Protein AF-A0A914BFK3-F1 (afdb_monomer)

Mean predicted aligned error: 3.73 Å

pLDDT: mean 94.93, std 8.23, range [43.03, 98.88]

Organism: Patiria miniata (NCBI:txid46514)

Nearest PDB structures (foldseek):
  2fr6-assembly1_A  TM=9.861E-01  e=1.874E-21  Mus musculus
  1mq0-assembly1_A  TM=9.890E-01  e=2.966E-20  Homo sapiens
  1ux0-assembly1_B-2  TM=9.640E-01  e=1.810E-18  Bacillus subtilis
  8x6w-assembly1_A  TM=9.785E-01  e=4.171E-18  Enterococcus
  1uwz-assembly1_A  TM=9.620E-01  e=3.440E-18  Bacillus subtilis

InterPro domains:
  IPR002125 Cytidine and deoxycytidylate deaminase domain [PF00383] (10-109)
  IPR002125 Cytidine and deoxycytidylate deaminase domain [PS51747] (8-136)
  IPR006262 Cytidine deaminase, homotetrameric [TIGR01354] (12-137)
  IPR016192 APOBEC/CMP deaminase, zinc-binding [PS00903] (60-101)
  IPR016193 Cytidine deaminase-like [SSF53927] (8-138)
  IPR050202 Cytidine and Deoxycytidylate Deaminase [PTHR11644] (8-135)

Foldseek 3Di:
DDDPPDDPLVLVQLVLQVVQQVVAADPPPPKKKKKWFAFPVGDIFIFIWYADPPRVPTDHGLRRRQVVCVVVPTQGTAEMEMEIADAPDFDDDDPVSLLSCCARHNQAHWYWGAHPVGDTDIDTSCVVAPPHDYPVVVPDDDDDDD

Secondary structure (DSSP, 8-state):
---TTS-HHHHHHHHHHHHHGGG-B-TTT----EEEEEETTS-EEEEE-B--SSGGG-B-HHHHHHHHHHHTT---EEEEEEE-S-SSS--PPPHHHHHHHHHHHGGG-EEEEE-TTS-EEEEEHHHHSTT---GGGGGSPPPPP-

Structure (mmCIF, N/CA/C/O backbone):
data_AF-A0A914BFK3-F1
#
_entry.id   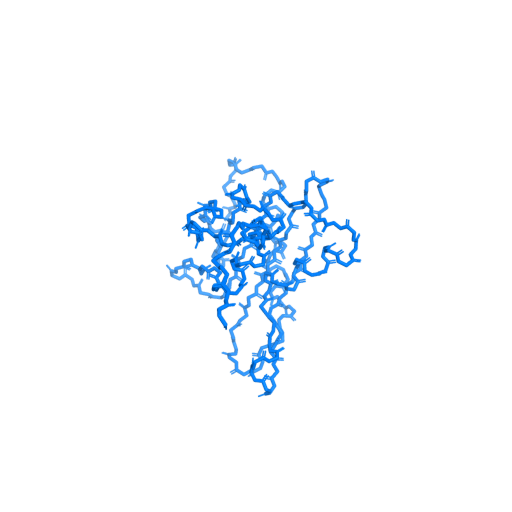AF-A0A914BFK3-F1
#
loop_
_atom_site.group_PDB
_atom_site.id
_atom_site.type_symbol
_atom_site.label_atom_id
_atom_site.label_alt_id
_atom_site.label_comp_id
_atom_site.label_asym_id
_atom_site.label_entity_id
_atom_site.label_seq_id
_atom_site.pdbx_PDB_ins_code
_atom_site.Cartn_x
_atom_site.Cartn_y
_atom_site.Cartn_z
_atom_site.occupancy
_atom_site.B_iso_or_equiv
_atom_site.auth_seq_id
_atom_site.auth_comp_id
_atom_site.auth_asym_id
_atom_site.auth_atom_id
_atom_site.pdbx_PDB_model_num
ATOM 1 N N . MET A 1 1 ? 17.425 -7.514 10.649 1.00 43.03 1 MET A N 1
ATOM 2 C CA . MET A 1 1 ? 16.693 -7.996 11.844 1.00 43.03 1 MET A CA 1
ATOM 3 C C . MET A 1 1 ? 15.786 -6.858 12.259 1.00 43.03 1 MET A C 1
ATOM 5 O O . MET A 1 1 ? 16.288 -5.746 12.354 1.00 43.03 1 MET A O 1
ATOM 9 N N . GLY A 1 2 ? 14.476 -7.106 12.339 1.00 52.75 2 GLY A N 1
ATOM 10 C CA . GLY A 1 2 ? 13.471 -6.063 12.549 1.00 52.75 2 GLY A CA 1
ATOM 11 C C . GLY A 1 2 ? 13.717 -5.273 13.830 1.00 52.75 2 GLY A C 1
ATOM 12 O O . GLY A 1 2 ? 14.218 -5.815 14.814 1.00 52.75 2 GLY A O 1
ATOM 13 N N . ASP A 1 3 ? 13.388 -3.987 13.792 1.00 58.06 3 ASP A N 1
ATOM 14 C CA . ASP A 1 3 ? 13.409 -3.136 14.974 1.00 58.06 3 ASP A CA 1
ATOM 15 C C . ASP A 1 3 ? 12.400 -3.681 15.999 1.00 58.06 3 ASP A C 1
ATOM 17 O O . ASP A 1 3 ? 11.190 -3.670 15.761 1.00 58.06 3 ASP A O 1
ATOM 21 N N . ALA A 1 4 ? 12.907 -4.175 17.133 1.00 61.22 4 ALA A N 1
ATOM 22 C CA . ALA A 1 4 ? 12.106 -4.721 18.227 1.00 61.22 4 ALA A CA 1
ATOM 23 C C . ALA A 1 4 ? 11.144 -3.688 18.852 1.00 61.22 4 ALA A C 1
ATOM 25 O O . ALA A 1 4 ? 10.301 -4.062 19.665 1.00 61.22 4 ALA A O 1
ATOM 26 N N . SER A 1 5 ? 11.245 -2.407 18.472 1.00 76.62 5 SER A N 1
ATOM 27 C CA . SER A 1 5 ? 10.316 -1.347 18.869 1.00 76.62 5 SER A CA 1
ATOM 28 C C . SER A 1 5 ? 8.969 -1.382 18.128 1.00 76.62 5 SER A C 1
ATOM 30 O O . SER A 1 5 ? 7.986 -0.820 18.615 1.00 76.62 5 SER A O 1
ATOM 32 N N . LEU A 1 6 ? 8.883 -2.041 16.963 1.00 86.50 6 LEU A N 1
ATOM 33 C CA . LEU A 1 6 ? 7.642 -2.091 16.189 1.00 86.50 6 LEU A CA 1
ATOM 34 C C . LEU A 1 6 ? 6.625 -3.067 16.797 1.00 86.50 6 LEU A C 1
ATOM 36 O O . LEU A 1 6 ? 6.995 -4.196 17.13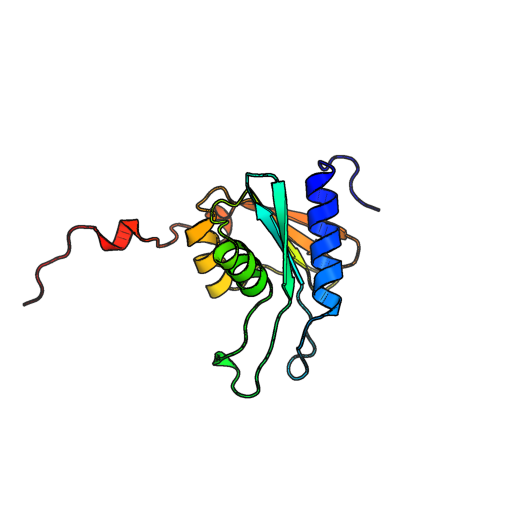3 1.00 86.50 6 LEU A O 1
ATOM 40 N N . PRO A 1 7 ? 5.323 -2.723 16.816 1.00 92.69 7 PRO A N 1
ATOM 41 C CA . PRO A 1 7 ? 4.271 -3.688 17.119 1.00 92.69 7 PRO A CA 1
ATOM 42 C C . PRO A 1 7 ? 4.356 -4.916 16.200 1.00 92.69 7 PRO A C 1
ATOM 44 O O . PRO A 1 7 ? 4.589 -4.781 14.996 1.00 92.69 7 PRO A O 1
ATOM 47 N N . ALA A 1 8 ? 4.116 -6.112 16.744 1.00 93.94 8 ALA A N 1
ATOM 48 C CA . ALA A 1 8 ? 4.247 -7.381 16.013 1.00 93.94 8 ALA A CA 1
ATOM 49 C C . ALA A 1 8 ? 3.417 -7.429 14.712 1.00 93.94 8 ALA A C 1
ATOM 51 O O . ALA A 1 8 ? 3.842 -7.989 13.703 1.00 93.94 8 ALA A O 1
ATOM 52 N N . GLU A 1 9 ? 2.245 -6.795 14.710 1.00 96.00 9 GLU A N 1
ATOM 53 C CA . GLU A 1 9 ? 1.390 -6.659 13.527 1.00 96.00 9 GLU A CA 1
ATOM 54 C C . GLU A 1 9 ? 2.042 -5.844 12.398 1.00 96.00 9 GLU A C 1
ATOM 56 O O . GLU A 1 9 ? 1.881 -6.188 11.230 1.00 96.00 9 GLU A O 1
ATOM 61 N N . ILE A 1 10 ? 2.828 -4.812 12.722 1.00 96.62 10 ILE A N 1
ATOM 62 C CA . ILE A 1 10 ? 3.537 -4.000 11.725 1.00 96.62 10 ILE A CA 1
ATOM 63 C C . ILE A 1 10 ? 4.753 -4.753 11.184 1.00 96.62 10 ILE A C 1
ATOM 65 O O . ILE A 1 10 ? 5.007 -4.711 9.983 1.00 96.62 10 ILE A O 1
ATOM 69 N N . GLN A 1 11 ? 5.459 -5.509 12.028 1.00 96.25 11 GLN A N 1
ATOM 70 C CA . GLN A 1 11 ? 6.542 -6.386 11.563 1.00 96.25 11 GLN A CA 1
ATOM 71 C C . GLN A 1 11 ? 6.011 -7.397 10.536 1.00 96.25 11 GLN A C 1
ATOM 73 O O . GLN A 1 11 ? 6.518 -7.484 9.417 1.00 96.25 11 GLN A O 1
ATOM 78 N N . LYS A 1 12 ? 4.895 -8.062 10.861 1.00 97.31 12 LYS A N 1
ATOM 79 C CA . LYS A 1 12 ? 4.213 -8.990 9.951 1.00 97.31 12 LYS A CA 1
ATOM 80 C C . LYS A 1 12 ? 3.711 -8.306 8.674 1.00 97.31 12 LYS A C 1
ATOM 82 O O . LYS A 1 12 ? 3.737 -8.914 7.605 1.00 97.31 12 LYS A O 1
ATOM 87 N N . LEU A 1 13 ? 3.262 -7.050 8.761 1.00 98.19 13 LEU A N 1
ATOM 88 C CA . LEU A 1 13 ? 2.848 -6.254 7.601 1.00 98.19 13 LEU A CA 1
ATOM 89 C C . LEU A 1 13 ? 4.014 -6.043 6.619 1.00 98.19 13 LEU A C 1
ATOM 91 O O . LEU A 1 13 ? 3.851 -6.247 5.415 1.00 98.19 13 LEU A O 1
ATOM 95 N N . ILE A 1 14 ? 5.192 -5.685 7.138 1.00 97.62 14 ILE A N 1
ATOM 96 C CA . ILE A 1 14 ? 6.422 -5.495 6.355 1.00 97.62 14 ILE A CA 1
ATOM 97 C C . ILE A 1 14 ? 6.869 -6.822 5.726 1.00 97.62 14 ILE A C 1
ATOM 99 O O . ILE A 1 14 ? 7.121 -6.884 4.523 1.00 97.62 14 ILE A O 1
ATOM 103 N N . GLU A 1 15 ? 6.900 -7.907 6.499 1.00 97.38 15 GLU A N 1
ATOM 104 C CA . GLU A 1 15 ? 7.264 -9.237 5.994 1.00 97.38 15 GLU A CA 1
ATOM 105 C C . GLU A 1 15 ? 6.353 -9.684 4.842 1.00 97.38 15 GLU A C 1
ATOM 107 O O . GLU A 1 15 ? 6.837 -10.097 3.784 1.00 97.38 15 GLU A O 1
ATOM 112 N N . LYS A 1 16 ? 5.031 -9.534 5.006 1.00 98.25 16 LYS A N 1
ATOM 113 C CA . LYS A 1 16 ? 4.043 -9.892 3.978 1.00 98.25 16 LYS A CA 1
ATOM 114 C C . LYS A 1 16 ? 4.167 -9.068 2.708 1.00 98.25 16 LYS A C 1
ATOM 116 O O . LYS A 1 16 ? 3.956 -9.597 1.619 1.00 98.25 16 LYS A O 1
ATOM 121 N N . CYS A 1 17 ? 4.531 -7.794 2.824 1.00 97.25 17 CYS A N 1
ATOM 122 C CA . CYS A 1 17 ? 4.825 -6.955 1.669 1.00 97.25 17 CYS A CA 1
ATOM 123 C C . CYS A 1 17 ? 5.970 -7.559 0.828 1.00 97.25 17 CYS A C 1
ATOM 125 O O . CYS A 1 17 ? 5.826 -7.752 -0.384 1.00 97.25 17 CYS A O 1
ATOM 127 N N . HIS A 1 18 ? 7.075 -7.954 1.467 1.00 97.94 18 HIS A N 1
ATOM 128 C CA . HIS A 1 18 ? 8.206 -8.580 0.774 1.00 97.94 18 HIS A CA 1
ATOM 129 C C . HIS A 1 18 ? 7.903 -9.995 0.263 1.00 97.94 18 HIS A C 1
ATOM 131 O O . HIS A 1 18 ? 8.434 -10.393 -0.776 1.00 97.94 18 HIS A O 1
ATOM 137 N N . GLU A 1 19 ? 7.046 -10.749 0.953 1.00 98.38 19 GLU A N 1
ATOM 138 C CA . GLU A 1 19 ? 6.540 -12.036 0.474 1.00 98.38 19 GLU A CA 1
ATOM 139 C C . GLU A 1 19 ? 5.717 -11.865 -0.810 1.00 98.38 19 GLU A C 1
ATOM 141 O O . GLU A 1 19 ? 5.990 -12.533 -1.807 1.00 98.38 19 GLU A O 1
ATOM 146 N N . ALA A 1 20 ? 4.770 -10.922 -0.823 1.00 98.50 20 ALA A N 1
ATOM 147 C CA . ALA A 1 20 ? 3.889 -10.677 -1.961 1.00 98.50 20 ALA A CA 1
ATOM 148 C C . ALA A 1 20 ? 4.652 -10.272 -3.227 1.00 98.50 20 ALA A C 1
ATOM 150 O O . ALA A 1 20 ? 4.311 -10.722 -4.320 1.00 98.50 20 ALA A O 1
ATOM 151 N N . LYS A 1 21 ? 5.742 -9.506 -3.079 1.00 97.25 21 LYS A N 1
ATOM 152 C CA . LYS A 1 21 ? 6.642 -9.117 -4.178 1.00 97.25 21 LYS A CA 1
ATOM 153 C C . LYS A 1 21 ? 7.136 -10.312 -5.010 1.00 97.25 21 LYS A C 1
ATOM 155 O O . LYS A 1 21 ? 7.396 -10.156 -6.201 1.00 97.25 21 LYS A O 1
ATOM 160 N N . LYS A 1 22 ? 7.260 -11.509 -4.417 1.00 98.06 22 LYS A N 1
ATOM 161 C CA . LYS A 1 22 ? 7.703 -12.730 -5.122 1.00 98.06 22 LYS A CA 1
ATOM 162 C C . LYS A 1 22 ? 6.753 -13.147 -6.249 1.00 98.06 22 LYS A C 1
ATOM 164 O O . LYS A 1 22 ? 7.199 -13.804 -7.181 1.00 98.06 22 LYS A O 1
ATOM 169 N N . ASN A 1 23 ? 5.487 -12.736 -6.176 1.00 98.56 23 ASN A N 1
ATOM 170 C CA . ASN A 1 23 ? 4.448 -13.066 -7.151 1.00 98.56 23 ASN A CA 1
ATOM 171 C C . ASN A 1 23 ? 4.261 -11.984 -8.229 1.00 98.56 23 ASN A C 1
ATOM 173 O O . ASN A 1 23 ? 3.356 -12.102 -9.052 1.00 98.56 23 ASN A O 1
ATOM 177 N N . ALA A 1 24 ? 5.082 -10.926 -8.224 1.00 98.75 24 ALA A N 1
ATOM 178 C CA . ALA A 1 24 ? 4.983 -9.840 -9.192 1.00 98.75 24 ALA A CA 1
ATOM 179 C C . ALA A 1 24 ? 5.095 -10.352 -10.636 1.00 98.75 24 ALA A C 1
ATOM 181 O O . ALA A 1 24 ? 6.060 -11.028 -11.002 1.00 98.75 24 ALA A O 1
ATOM 182 N N . HIS A 1 25 ? 4.130 -9.971 -11.473 1.00 98.75 25 HIS A N 1
ATOM 183 C CA . HIS A 1 25 ? 4.193 -10.188 -12.913 1.00 98.75 25 HIS A CA 1
ATOM 184 C C . HIS A 1 25 ? 4.719 -8.913 -13.564 1.00 98.75 25 HIS A C 1
ATOM 186 O O . HIS A 1 25 ? 3.947 -8.017 -13.892 1.00 98.75 25 HIS A O 1
ATOM 192 N N . CYS A 1 26 ? 6.035 -8.812 -13.728 1.00 98.56 26 CYS A N 1
ATOM 193 C CA . CYS A 1 26 ? 6.667 -7.624 -14.299 1.00 98.56 26 CYS A CA 1
ATOM 194 C C . CYS A 1 26 ? 7.735 -7.961 -15.355 1.00 98.56 26 CYS A C 1
ATOM 196 O O . CYS A 1 26 ? 8.916 -7.644 -15.170 1.00 98.56 26 CYS A O 1
ATOM 198 N N . PRO A 1 27 ? 7.374 -8.665 -16.446 1.00 98.50 27 PRO A N 1
ATOM 199 C CA . PRO A 1 27 ? 8.349 -9.079 -17.451 1.00 98.50 27 PRO A CA 1
ATOM 200 C C . PRO A 1 27 ? 8.945 -7.897 -18.231 1.00 98.50 27 PRO A C 1
ATOM 202 O O . PRO A 1 27 ? 10.027 -8.047 -18.801 1.00 98.50 27 PRO A O 1
ATOM 205 N N . TYR A 1 28 ? 8.274 -6.738 -18.249 1.00 98.50 28 TYR A N 1
ATOM 206 C CA . TYR A 1 28 ? 8.682 -5.578 -19.036 1.00 98.50 28 TYR A CA 1
ATOM 207 C C . TYR A 1 28 ? 9.673 -4.713 -18.256 1.00 98.50 28 TYR A C 1
ATOM 209 O O . TYR A 1 28 ? 10.795 -4.505 -18.717 1.00 98.50 28 TYR A O 1
ATOM 217 N N . SER A 1 29 ? 9.306 -4.254 -17.053 1.00 98.12 29 SER A N 1
ATOM 218 C CA . SER A 1 29 ? 10.209 -3.423 -16.239 1.00 98.12 29 SER A CA 1
ATOM 219 C C . SER A 1 29 ? 11.256 -4.231 -15.479 1.00 98.12 29 SER A C 1
ATOM 221 O O . SER A 1 29 ? 12.302 -3.691 -15.123 1.00 98.12 29 SER A O 1
ATOM 223 N N . LYS A 1 30 ? 10.967 -5.508 -15.184 1.00 98.31 30 LYS A N 1
ATOM 224 C CA . LYS A 1 30 ? 11.735 -6.342 -14.242 1.00 98.31 30 LYS A CA 1
ATOM 225 C C . LYS A 1 30 ? 11.847 -5.708 -12.848 1.00 98.31 30 LYS A C 1
ATOM 227 O O . LYS A 1 30 ? 12.745 -6.045 -12.080 1.00 98.31 30 LYS A O 1
ATOM 232 N N . PHE A 1 31 ? 10.921 -4.809 -12.515 1.00 98.38 31 PHE A N 1
ATOM 233 C CA . PHE A 1 31 ? 10.895 -4.063 -11.269 1.00 98.38 31 PHE A CA 1
ATOM 234 C C . PHE A 1 31 ? 9.761 -4.575 -10.380 1.00 98.38 31 PHE A C 1
ATOM 236 O O . PHE A 1 31 ? 8.588 -4.250 -10.574 1.00 98.38 31 PHE A O 1
ATOM 243 N N . ARG A 1 32 ? 10.107 -5.418 -9.404 1.00 98.56 32 ARG A N 1
ATOM 244 C CA . ARG A 1 32 ? 9.118 -6.057 -8.529 1.00 98.56 32 ARG A CA 1
ATOM 245 C C . ARG A 1 32 ? 8.769 -5.150 -7.359 1.00 98.56 32 ARG A C 1
ATOM 247 O O . ARG A 1 32 ? 9.651 -4.705 -6.623 1.00 98.56 32 ARG A O 1
ATOM 254 N N . VAL A 1 33 ? 7.474 -4.963 -7.142 1.00 98.81 33 VAL A N 1
ATOM 255 C CA . VAL A 1 33 ? 6.909 -4.227 -6.012 1.00 98.81 33 VAL A CA 1
ATOM 256 C C . VAL A 1 33 ? 5.905 -5.126 -5.304 1.00 98.81 33 VAL A C 1
ATOM 258 O O . VAL A 1 33 ? 5.072 -5.772 -5.939 1.00 98.81 33 VAL A O 1
ATOM 261 N N . GLY A 1 34 ? 6.000 -5.173 -3.982 1.00 98.75 34 GLY A N 1
ATOM 262 C CA . GLY A 1 34 ? 5.008 -5.776 -3.106 1.00 98.75 34 GLY A CA 1
ATOM 263 C C . GLY A 1 34 ? 4.345 -4.712 -2.245 1.00 98.75 34 GLY A C 1
ATOM 264 O O . GLY A 1 34 ? 4.928 -3.660 -1.978 1.00 98.75 34 GLY A O 1
ATOM 265 N N . ALA A 1 35 ? 3.121 -4.997 -1.820 1.00 98.81 35 ALA A N 1
ATOM 266 C CA . ALA A 1 35 ? 2.413 -4.217 -0.825 1.00 98.81 35 ALA A CA 1
ATOM 267 C C . ALA A 1 35 ? 1.636 -5.142 0.110 1.00 98.81 35 ALA A C 1
ATOM 269 O O . ALA A 1 35 ? 1.162 -6.208 -0.295 1.00 98.81 35 ALA A O 1
ATOM 270 N N . SER A 1 36 ? 1.477 -4.724 1.359 1.00 98.75 36 SER A N 1
ATOM 271 C CA . SER A 1 36 ? 0.566 -5.360 2.303 1.00 98.75 36 SER A CA 1
ATOM 272 C C . SER A 1 36 ? -0.208 -4.301 3.071 1.00 98.75 36 SER A C 1
ATOM 274 O O . SER A 1 36 ? 0.355 -3.303 3.499 1.00 98.75 36 SER A O 1
ATOM 276 N N . LEU A 1 37 ? -1.498 -4.530 3.251 1.00 98.75 37 LEU A N 1
ATOM 277 C CA . LEU A 1 37 ? -2.484 -3.630 3.826 1.00 98.75 37 LEU A CA 1
ATOM 278 C C . LEU A 1 37 ? -3.047 -4.262 5.095 1.00 98.75 37 LEU A C 1
ATOM 280 O O . LEU A 1 37 ? -3.445 -5.423 5.067 1.00 98.75 37 LEU A O 1
ATOM 284 N N . LEU A 1 38 ? -3.083 -3.500 6.183 1.00 98.62 38 LEU A N 1
ATOM 285 C CA . LEU A 1 38 ? -3.715 -3.849 7.449 1.00 98.62 38 LEU A CA 1
ATOM 286 C C . LEU A 1 38 ? -5.028 -3.076 7.569 1.00 98.62 38 LEU A C 1
ATOM 288 O O . LEU A 1 38 ? -5.034 -1.842 7.549 1.00 98.62 38 LEU A O 1
ATOM 292 N N . THR A 1 39 ? -6.132 -3.794 7.708 1.00 98.25 39 THR A N 1
ATOM 293 C CA . THR A 1 39 ? -7.454 -3.218 7.970 1.00 98.25 39 THR A CA 1
ATOM 294 C C . THR A 1 39 ? -7.602 -2.852 9.449 1.00 98.25 39 THR A C 1
ATOM 296 O O . THR A 1 39 ? -6.837 -3.316 10.301 1.00 98.25 39 THR A O 1
ATOM 299 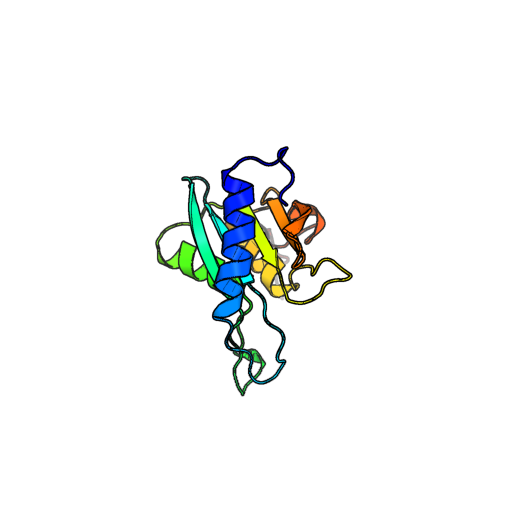N N . LYS A 1 40 ? -8.593 -2.019 9.790 1.00 95.75 40 LYS A N 1
ATOM 300 C CA . LYS A 1 40 ? -8.868 -1.669 11.197 1.00 95.75 40 LYS A CA 1
ATOM 301 C C . LYS A 1 40 ? -9.336 -2.862 12.041 1.00 95.75 40 LYS A C 1
ATOM 303 O O . LYS A 1 40 ? -9.068 -2.878 13.238 1.00 95.75 40 LYS A O 1
ATOM 308 N N . ASP A 1 41 ? -9.975 -3.861 11.430 1.00 95.38 41 ASP A N 1
ATOM 309 C CA . ASP A 1 41 ? -10.396 -5.109 12.088 1.00 95.38 41 ASP A CA 1
ATOM 310 C C . ASP A 1 41 ? -9.276 -6.171 12.164 1.00 95.38 41 ASP A C 1
ATOM 312 O O . ASP A 1 41 ? -9.507 -7.289 12.621 1.00 95.38 41 ASP A O 1
ATOM 316 N N . GLY A 1 42 ? -8.048 -5.832 11.746 1.00 96.56 42 GLY A N 1
ATOM 317 C CA . GLY A 1 42 ? -6.857 -6.667 11.933 1.00 96.56 42 GLY A CA 1
ATOM 318 C C . GLY A 1 42 ? -6.581 -7.688 10.823 1.00 96.56 42 GLY A C 1
ATOM 319 O O . GLY A 1 42 ? -5.653 -8.491 10.948 1.00 96.56 42 GLY A O 1
ATOM 320 N N . LYS A 1 43 ? -7.338 -7.672 9.721 1.00 98.12 43 LYS A N 1
ATOM 321 C CA . LYS A 1 43 ? -7.057 -8.504 8.543 1.00 98.12 43 LYS A CA 1
ATOM 322 C C . LYS A 1 43 ? -5.938 -7.912 7.694 1.00 98.12 43 LYS A C 1
ATOM 324 O O . LYS A 1 43 ? -5.720 -6.703 7.647 1.00 98.12 43 LYS A O 1
ATOM 329 N N . MET A 1 44 ? -5.215 -8.794 7.004 1.00 98.50 44 MET A N 1
ATOM 330 C CA . MET A 1 44 ? -4.117 -8.406 6.123 1.00 98.50 44 MET A CA 1
ATOM 331 C C . MET A 1 44 ? -4.360 -8.849 4.689 1.00 98.50 44 MET A C 1
ATOM 333 O O . MET A 1 44 ? -4.623 -10.022 4.425 1.00 98.50 44 MET A O 1
ATOM 337 N N . TYR A 1 45 ? -4.177 -7.908 3.773 1.00 98.75 45 TYR A N 1
ATOM 338 C CA . TYR A 1 45 ? -4.314 -8.097 2.338 1.00 98.75 45 TYR A CA 1
ATOM 339 C C . TYR A 1 45 ? -3.015 -7.739 1.650 1.00 98.75 45 TYR A C 1
ATOM 341 O O . TYR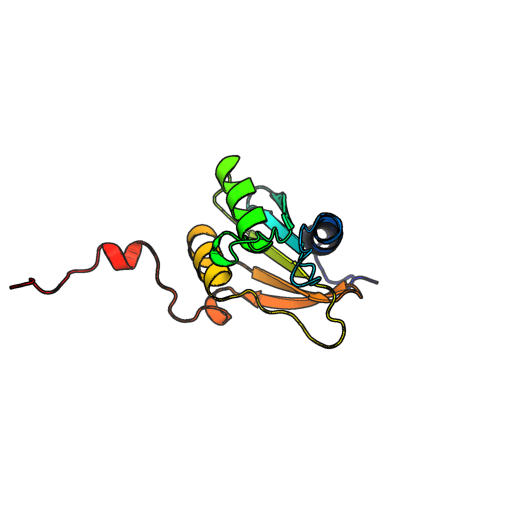 A 1 45 ? -2.485 -6.659 1.868 1.00 98.75 45 TYR A O 1
ATOM 349 N N . SER A 1 46 ? -2.497 -8.620 0.805 1.00 98.75 46 SER A N 1
ATOM 350 C CA . SER A 1 46 ? -1.247 -8.362 0.095 1.00 98.75 46 SER A CA 1
ATOM 351 C C . SER A 1 46 ? -1.462 -8.347 -1.411 1.00 98.75 46 SER A C 1
ATOM 353 O O . SER A 1 46 ? -2.384 -8.985 -1.924 1.00 98.75 46 SER A O 1
ATOM 355 N N . GLY A 1 47 ? -0.602 -7.611 -2.104 1.00 98.69 47 GLY A N 1
ATOM 356 C CA . GLY A 1 47 ? -0.628 -7.437 -3.547 1.00 98.69 47 GLY A CA 1
ATOM 357 C C . GLY A 1 47 ? 0.776 -7.238 -4.103 1.00 98.69 47 GLY A C 1
ATOM 358 O O . GLY A 1 47 ? 1.730 -6.963 -3.373 1.00 98.69 47 GLY A O 1
ATOM 359 N N . CYS A 1 48 ? 0.899 -7.386 -5.413 1.00 98.81 48 CYS A N 1
ATOM 360 C CA . CYS A 1 48 ? 2.125 -7.152 -6.164 1.00 98.81 48 CYS A CA 1
ATOM 361 C C . CYS A 1 48 ? 1.796 -6.412 -7.459 1.00 98.81 48 CYS A C 1
ATOM 363 O O . CYS A 1 48 ? 0.635 -6.378 -7.875 1.00 98.81 48 CYS A O 1
ATOM 365 N N . ASN A 1 49 ? 2.793 -5.798 -8.094 1.00 98.81 49 ASN A N 1
ATOM 366 C CA . ASN A 1 49 ? 2.558 -5.192 -9.397 1.00 98.81 49 ASN A CA 1
ATOM 367 C C . ASN A 1 49 ? 2.307 -6.264 -10.470 1.00 98.81 49 ASN A C 1
ATOM 369 O O . ASN A 1 49 ? 2.933 -7.328 -10.479 1.00 98.81 49 ASN A O 1
ATOM 373 N N . VAL A 1 50 ? 1.372 -5.959 -11.368 1.00 98.88 50 VAL A N 1
ATOM 374 C CA . VAL A 1 50 ? 0.987 -6.793 -12.508 1.00 98.88 50 VAL A CA 1
ATOM 375 C C . VAL A 1 50 ? 1.023 -5.917 -13.747 1.00 98.88 50 VAL A C 1
ATOM 377 O O . VAL A 1 50 ? 0.234 -4.983 -13.891 1.00 98.88 50 VAL A O 1
ATOM 380 N N . GLU A 1 51 ? 1.973 -6.192 -14.624 1.00 98.81 51 GLU A N 1
ATOM 381 C CA . GLU A 1 51 ? 2.169 -5.456 -15.861 1.00 98.81 51 GLU A CA 1
ATOM 382 C C . GLU A 1 51 ? 1.350 -6.044 -17.010 1.00 98.81 51 GLU A C 1
ATOM 384 O O . GLU A 1 51 ? 0.849 -7.166 -16.962 1.00 98.81 51 GLU A O 1
ATOM 389 N N . ASN A 1 52 ? 1.229 -5.263 -18.076 1.00 98.75 52 ASN A N 1
ATOM 390 C CA . ASN A 1 52 ? 0.546 -5.648 -19.297 1.00 98.75 52 ASN A CA 1
ATOM 391 C C . ASN A 1 52 ? 1.300 -5.066 -20.498 1.00 98.75 52 ASN A C 1
ATOM 393 O O . ASN A 1 52 ? 1.940 -4.026 -20.361 1.00 98.75 52 ASN A O 1
ATOM 397 N N . ALA A 1 53 ? 1.195 -5.702 -21.668 1.00 98.38 53 ALA A N 1
ATOM 398 C CA . ALA A 1 53 ? 1.797 -5.197 -22.904 1.00 98.38 53 ALA A CA 1
ATOM 399 C C . ALA A 1 53 ? 1.278 -3.794 -23.268 1.00 98.38 53 ALA A C 1
ATOM 401 O O . ALA A 1 53 ? 2.039 -2.951 -23.734 1.00 98.38 53 ALA A O 1
ATOM 402 N N . SER A 1 54 ? -0.002 -3.518 -22.995 1.00 98.19 54 SER A N 1
ATOM 403 C CA . SER A 1 54 ? -0.546 -2.161 -22.983 1.00 98.19 54 SER A CA 1
ATOM 404 C C . SER A 1 54 ? -0.308 -1.546 -21.607 1.00 98.19 54 SER A C 1
ATOM 406 O O . SER A 1 54 ? -1.070 -1.784 -20.670 1.00 98.19 54 SER A O 1
ATOM 408 N N . TYR A 1 55 ? 0.757 -0.753 -21.476 1.00 95.12 55 TYR A N 1
ATOM 409 C CA . TYR A 1 55 ? 1.301 -0.321 -20.178 1.00 95.12 55 TYR A CA 1
ATOM 410 C C . TYR A 1 55 ? 0.287 0.391 -19.268 1.00 95.12 55 TYR A C 1
ATOM 412 O O . TYR A 1 55 ? 0.358 0.263 -18.047 1.00 95.12 55 TYR A O 1
ATOM 420 N N . THR A 1 56 ? -0.696 1.090 -19.838 1.00 97.38 56 THR A N 1
ATOM 421 C CA . THR A 1 56 ? -1.760 1.776 -19.084 1.00 97.38 56 THR A CA 1
ATOM 422 C C . THR A 1 56 ? -2.703 0.826 -18.340 1.00 97.38 56 THR A C 1
ATOM 424 O O . THR A 1 56 ? -3.360 1.249 -17.392 1.00 97.38 56 THR A O 1
ATOM 427 N N . LEU A 1 57 ? -2.754 -0.453 -18.731 1.00 98.25 57 LEU A N 1
ATOM 428 C CA . LEU A 1 57 ? -3.555 -1.494 -18.077 1.00 98.25 57 LEU A CA 1
ATOM 429 C C . LEU A 1 57 ? -2.829 -2.141 -16.888 1.00 98.25 57 LEU A C 1
ATOM 431 O O . LEU A 1 57 ? -3.411 -2.972 -16.192 1.00 98.25 57 LEU A O 1
ATOM 435 N N . GLY A 1 58 ? -1.563 -1.782 -16.656 1.00 98.44 58 GLY A N 1
ATOM 436 C CA . GLY A 1 58 ? -0.795 -2.269 -15.520 1.00 98.44 58 GLY A CA 1
ATOM 437 C C . GLY A 1 58 ? -1.349 -1.783 -14.177 1.00 98.44 58 GLY A C 1
ATOM 438 O O . GLY A 1 58 ? -1.840 -0.656 -14.028 1.00 98.44 58 GLY A O 1
ATOM 439 N N . LEU A 1 59 ? -1.212 -2.626 -13.156 1.00 98.56 59 LEU A N 1
ATOM 440 C CA . LEU A 1 59 ? -1.657 -2.346 -11.797 1.00 98.56 59 LEU A CA 1
ATOM 441 C C . LEU A 1 59 ? -0.476 -2.380 -10.826 1.00 98.56 59 LEU A C 1
ATOM 443 O O . LEU A 1 59 ? 0.331 -3.306 -10.833 1.00 98.56 59 LEU A O 1
ATOM 447 N N . CYS A 1 60 ? -0.378 -1.363 -9.972 1.00 98.81 60 CYS A N 1
ATOM 448 C CA . CYS A 1 60 ? 0.634 -1.308 -8.918 1.00 98.81 60 CYS A CA 1
ATOM 449 C C . CYS A 1 60 ? 0.251 -2.207 -7.733 1.00 98.81 60 CYS A C 1
ATOM 451 O O . CYS A 1 60 ? -0.927 -2.521 -7.535 1.00 98.81 60 CYS A O 1
ATOM 453 N N . ALA A 1 61 ? 1.239 -2.570 -6.915 1.00 98.81 61 ALA A N 1
ATOM 454 C CA . ALA A 1 61 ? 1.054 -3.468 -5.779 1.00 98.81 61 ALA A CA 1
ATOM 455 C C . ALA A 1 61 ? 0.059 -2.925 -4.743 1.00 98.81 61 ALA A C 1
ATOM 457 O O . ALA A 1 61 ? -0.789 -3.666 -4.250 1.00 98.81 61 ALA A O 1
ATOM 458 N N . GLU A 1 62 ? 0.123 -1.624 -4.463 1.00 98.81 62 GLU A N 1
ATOM 459 C CA . GLU A 1 62 ? -0.727 -0.920 -3.502 1.00 98.81 62 GLU A CA 1
ATOM 460 C C . GLU A 1 62 ? -2.198 -1.001 -3.924 1.00 98.81 62 GLU A C 1
ATOM 462 O O . GLU A 1 62 ? -3.062 -1.395 -3.140 1.00 98.81 62 GLU A O 1
ATOM 467 N N . ARG A 1 63 ? -2.474 -0.706 -5.203 1.00 98.75 63 ARG A N 1
ATOM 468 C CA . ARG A 1 63 ? -3.823 -0.791 -5.783 1.00 98.75 63 ARG A CA 1
ATOM 469 C C . ARG A 1 63 ? -4.326 -2.233 -5.811 1.00 98.75 63 ARG A C 1
ATOM 471 O O . ARG A 1 63 ? -5.488 -2.465 -5.504 1.00 98.75 63 ARG A O 1
ATOM 478 N N . CYS A 1 64 ? -3.456 -3.199 -6.109 1.00 98.81 64 CYS A N 1
ATOM 479 C CA . CYS A 1 64 ? -3.794 -4.621 -6.046 1.00 98.81 64 CYS A CA 1
ATOM 480 C C . CYS A 1 64 ? -4.237 -5.040 -4.630 1.00 98.81 64 CYS A C 1
ATOM 482 O O . CYS A 1 64 ? -5.304 -5.635 -4.474 1.00 98.81 64 CYS A O 1
ATOM 484 N N . ALA A 1 65 ? -3.472 -4.674 -3.596 1.00 98.81 65 ALA A N 1
ATOM 485 C CA . ALA A 1 65 ? -3.802 -4.989 -2.205 1.00 98.81 65 ALA A CA 1
ATOM 486 C C . ALA A 1 65 ? -5.113 -4.322 -1.747 1.00 98.81 65 ALA A C 1
ATOM 488 O O . ALA A 1 65 ? -5.954 -4.979 -1.132 1.00 98.81 65 ALA A O 1
ATOM 489 N N . ILE A 1 66 ? -5.310 -3.042 -2.085 1.00 98.75 66 ILE A N 1
ATOM 490 C CA . ILE A 1 66 ? -6.528 -2.292 -1.744 1.00 98.75 66 ILE A CA 1
ATOM 491 C C . ILE A 1 66 ? -7.750 -2.892 -2.428 1.00 98.75 66 ILE A C 1
ATOM 493 O O . ILE A 1 66 ? -8.731 -3.197 -1.758 1.00 98.75 66 ILE A O 1
ATOM 497 N N . PHE A 1 67 ? -7.707 -3.098 -3.746 1.00 98.69 67 PHE A N 1
ATOM 498 C CA . PHE A 1 67 ? -8.868 -3.608 -4.475 1.00 98.69 67 PHE A CA 1
ATOM 499 C C . PHE A 1 67 ? -9.247 -5.017 -4.032 1.00 98.69 67 PHE A C 1
ATOM 501 O O . PHE A 1 67 ? -10.437 -5.313 -3.940 1.00 98.69 67 PHE A O 1
ATOM 508 N N . LYS A 1 68 ? -8.264 -5.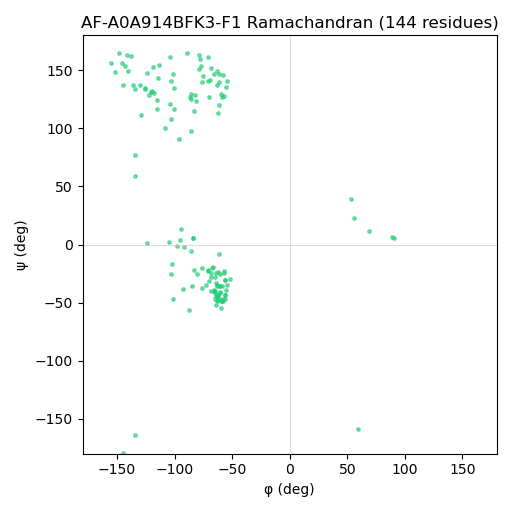846 -3.656 1.00 98.69 68 LYS A N 1
ATOM 509 C CA . LYS A 1 68 ? -8.534 -7.132 -3.016 1.00 98.69 68 LYS A CA 1
ATOM 510 C C . LYS A 1 68 ? -9.307 -6.955 -1.705 1.00 98.69 68 LYS A C 1
ATOM 512 O O . LYS A 1 68 ? -10.395 -7.509 -1.579 1.00 98.69 68 LYS A O 1
ATOM 517 N N . ALA A 1 69 ? -8.804 -6.139 -0.777 1.00 98.62 69 ALA A N 1
ATOM 518 C CA . ALA A 1 69 ? -9.469 -5.882 0.503 1.00 98.62 69 ALA A CA 1
ATOM 519 C C . ALA A 1 69 ? -10.904 -5.353 0.321 1.00 98.62 69 ALA A C 1
ATOM 521 O O . ALA A 1 69 ? -11.844 -5.879 0.917 1.00 98.62 69 ALA A O 1
ATOM 522 N N . VAL A 1 70 ? -11.080 -4.369 -0.566 1.00 98.44 70 VAL A N 1
ATOM 523 C CA . VAL A 1 70 ? -12.384 -3.760 -0.869 1.00 98.44 70 VAL A CA 1
ATOM 524 C C . VAL A 1 70 ? -13.353 -4.781 -1.454 1.00 98.44 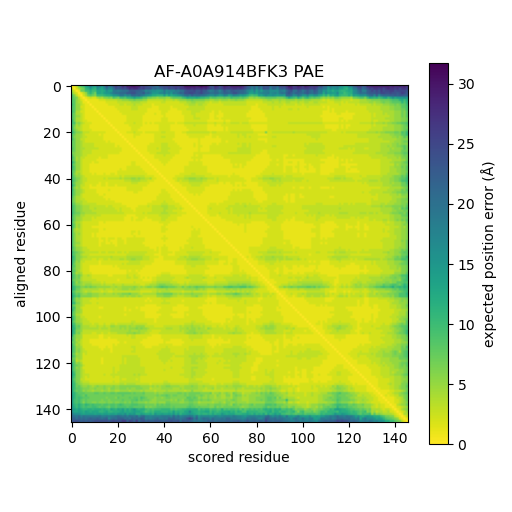70 VAL A C 1
ATOM 526 O O . VAL A 1 70 ? -14.514 -4.816 -1.043 1.00 98.44 70 VAL A O 1
ATOM 529 N N . SER A 1 71 ? -12.891 -5.630 -2.377 1.00 98.56 71 SER A N 1
ATOM 530 C CA . SER A 1 71 ? -13.725 -6.685 -2.969 1.00 98.56 71 SER A CA 1
ATOM 531 C C . SER A 1 71 ? -14.184 -7.729 -1.947 1.00 98.56 71 SER A C 1
ATOM 533 O O . SER A 1 71 ? -15.237 -8.334 -2.119 1.00 98.56 71 SER A O 1
ATOM 535 N N . GLU A 1 72 ? -13.441 -7.886 -0.850 1.00 98.38 72 GLU A N 1
ATOM 536 C CA . GLU A 1 72 ? -13.764 -8.775 0.269 1.00 98.38 72 GLU A CA 1
ATOM 537 C C . GLU A 1 72 ? -14.507 -8.060 1.418 1.00 98.38 72 GLU A C 1
ATOM 539 O O . GLU A 1 72 ? -14.649 -8.605 2.514 1.00 98.38 72 GLU A O 1
ATOM 544 N N . GLY A 1 73 ? -15.000 -6.841 1.175 1.00 97.75 73 GLY A N 1
ATOM 545 C CA . GLY A 1 73 ? -15.847 -6.092 2.106 1.00 97.75 73 GLY A CA 1
ATOM 546 C C . GLY A 1 73 ? -15.106 -5.174 3.081 1.00 97.75 73 GLY A C 1
ATOM 547 O O . GLY A 1 73 ? -15.752 -4.569 3.933 1.00 97.75 73 GLY A O 1
ATOM 548 N N . HIS A 1 74 ? -13.784 -5.014 2.954 1.00 98.00 74 HIS A N 1
ATOM 549 C CA . HIS A 1 74 ? -12.970 -4.188 3.855 1.00 98.00 74 HIS A CA 1
ATOM 550 C C . HIS A 1 74 ? -12.652 -2.834 3.237 1.00 98.00 74 HIS A C 1
ATOM 552 O O . HIS A 1 74 ? -11.952 -2.757 2.231 1.00 98.00 74 HIS A O 1
ATOM 558 N N . LYS A 1 75 ? -13.143 -1.756 3.854 1.00 95.81 75 LYS A N 1
ATOM 559 C CA . LYS A 1 75 ? -12.960 -0.376 3.361 1.00 95.81 75 LYS A CA 1
ATOM 560 C C . LYS A 1 75 ? -12.314 0.567 4.373 1.00 95.81 75 LYS A C 1
ATOM 562 O O . LYS A 1 75 ? -12.142 1.738 4.071 1.00 95.81 75 LYS A O 1
ATOM 567 N N . GLU A 1 76 ? -11.969 0.069 5.557 1.00 93.75 76 GLU A N 1
ATOM 568 C CA . GLU A 1 76 ? -11.321 0.857 6.600 1.00 93.75 76 GLU A CA 1
ATOM 569 C C . GLU A 1 76 ? -9.918 0.331 6.880 1.00 93.75 76 GLU A C 1
ATOM 571 O O . GLU A 1 76 ? -9.731 -0.800 7.345 1.00 93.75 76 GLU A O 1
ATOM 576 N N . PHE A 1 77 ? -8.922 1.170 6.614 1.00 97.69 77 PHE A N 1
ATOM 577 C CA . PHE A 1 77 ? -7.521 0.771 6.648 1.00 97.69 77 PHE A CA 1
ATOM 578 C C . PHE A 1 77 ? -6.754 1.476 7.760 1.00 97.69 77 PHE A C 1
ATOM 580 O O . PHE A 1 77 ? -7.005 2.637 8.072 1.00 97.69 77 PHE A O 1
ATOM 587 N N . LYS A 1 78 ? -5.828 0.738 8.375 1.00 96.94 78 LYS A N 1
ATOM 588 C CA . LYS A 1 78 ? -4.969 1.205 9.466 1.00 96.94 78 LYS A CA 1
ATOM 589 C C . LYS A 1 78 ? -3.570 1.542 8.964 1.00 96.94 78 LYS A C 1
ATOM 591 O O . LYS A 1 78 ? -3.037 2.591 9.304 1.00 96.94 78 LYS A O 1
ATOM 596 N N . ALA A 1 79 ? -2.972 0.657 8.169 1.00 98.38 79 ALA A N 1
ATOM 597 C CA . ALA A 1 79 ? -1.618 0.853 7.664 1.00 98.38 79 ALA A CA 1
ATOM 598 C C . ALA A 1 79 ? -1.369 0.098 6.358 1.00 98.38 79 ALA A C 1
ATOM 600 O O . ALA A 1 79 ? -1.990 -0.934 6.105 1.00 98.38 79 ALA A O 1
ATOM 601 N N . MET A 1 80 ? -0.409 0.560 5.563 1.00 98.69 80 MET A N 1
ATOM 602 C CA . MET A 1 80 ? 0.110 -0.163 4.403 1.00 98.69 80 MET A CA 1
ATOM 603 C C . MET A 1 80 ? 1.638 -0.201 4.438 1.00 98.69 80 MET A C 1
ATOM 605 O O . MET A 1 80 ? 2.267 0.817 4.691 1.00 98.69 80 MET A O 1
ATOM 609 N N . ALA A 1 81 ? 2.240 -1.348 4.133 1.00 98.56 81 ALA A N 1
ATOM 610 C CA . ALA A 1 81 ? 3.660 -1.465 3.818 1.00 98.56 81 ALA A CA 1
ATOM 611 C C . ALA A 1 81 ? 3.861 -1.619 2.305 1.00 98.56 81 ALA A C 1
ATOM 613 O O . ALA A 1 81 ? 3.098 -2.343 1.663 1.00 98.56 81 ALA A O 1
ATOM 614 N N . VAL A 1 82 ? 4.892 -0.976 1.754 1.00 98.62 82 VAL A N 1
ATOM 615 C CA . VAL A 1 82 ? 5.268 -1.022 0.331 1.00 98.62 82 VAL A CA 1
ATOM 616 C C . VAL A 1 82 ? 6.773 -1.234 0.219 1.00 98.62 82 VAL A C 1
ATOM 618 O O . VAL A 1 82 ? 7.543 -0.561 0.897 1.00 98.62 82 VAL A O 1
ATOM 621 N N . GLY A 1 83 ? 7.195 -2.150 -0.650 1.00 97.38 83 GLY A N 1
ATOM 622 C CA . GLY A 1 83 ? 8.597 -2.532 -0.776 1.00 97.38 83 GLY A CA 1
ATOM 623 C C . GLY A 1 83 ? 8.947 -3.017 -2.176 1.00 97.38 83 GLY A C 1
ATOM 624 O O . GLY A 1 83 ? 8.131 -3.619 -2.875 1.00 97.38 83 GLY A O 1
ATOM 625 N N . CYS A 1 84 ? 10.190 -2.779 -2.589 1.00 96.94 84 CYS A N 1
ATOM 626 C CA . CYS A 1 84 ? 10.705 -3.174 -3.902 1.00 96.94 84 CYS A CA 1
ATOM 627 C C . CYS A 1 84 ? 12.099 -3.817 -3.791 1.00 96.94 84 CYS A C 1
ATOM 629 O O . CYS A 1 84 ? 12.475 -4.303 -2.720 1.00 96.94 84 CYS A O 1
ATOM 631 N N . ASP A 1 85 ? 12.826 -3.926 -4.904 1.00 97.25 85 ASP A N 1
ATOM 632 C CA . ASP A 1 85 ? 14.195 -4.466 -4.957 1.00 97.25 85 ASP A CA 1
ATOM 633 C C . ASP A 1 85 ? 15.298 -3.393 -4.812 1.00 97.25 85 ASP A C 1
ATOM 635 O O . ASP A 1 85 ? 16.479 -3.741 -4.766 1.00 97.25 85 ASP A O 1
ATOM 639 N N . VAL A 1 86 ? 14.940 -2.106 -4.699 1.00 96.06 86 VAL A N 1
ATOM 640 C CA . VAL A 1 86 ? 15.891 -1.002 -4.472 1.00 96.06 86 VAL A CA 1
ATOM 641 C C . VAL A 1 86 ? 16.452 -1.079 -3.052 1.00 96.06 86 VAL A C 1
ATOM 643 O O . VAL A 1 86 ? 15.696 -1.154 -2.089 1.00 96.06 86 VAL A O 1
ATOM 646 N N . LYS A 1 87 ? 17.783 -1.073 -2.925 1.00 95.06 87 LYS A N 1
ATOM 647 C CA . LYS A 1 87 ? 18.487 -1.179 -1.634 1.00 95.06 87 LYS A CA 1
ATOM 648 C C . LYS A 1 87 ? 18.814 0.182 -1.025 1.00 95.06 87 LYS A C 1
ATOM 650 O O . LYS A 1 87 ? 18.728 0.357 0.188 1.00 95.06 87 LYS A O 1
ATOM 655 N N . ASP A 1 88 ? 19.180 1.136 -1.873 1.00 93.88 88 ASP A N 1
ATOM 656 C CA . ASP A 1 88 ? 19.822 2.370 -1.418 1.00 93.88 88 ASP A CA 1
ATOM 657 C C . ASP A 1 88 ? 18.811 3.418 -0.935 1.00 93.88 88 ASP A C 1
ATOM 659 O O . ASP A 1 88 ? 19.134 4.232 -0.072 1.00 93.88 88 ASP A O 1
ATOM 663 N N . ASP A 1 89 ? 17.551 3.330 -1.368 1.00 94.81 89 ASP A N 1
ATOM 664 C CA . ASP A 1 89 ? 16.516 4.323 -1.064 1.00 94.81 89 ASP A CA 1
ATOM 665 C C . ASP A 1 89 ? 15.137 3.700 -0.785 1.00 94.81 89 ASP A C 1
ATOM 667 O O . ASP A 1 89 ? 14.896 2.525 -1.077 1.00 94.81 89 ASP A O 1
ATOM 671 N N . PHE A 1 90 ? 14.243 4.479 -0.178 1.00 95.38 90 PHE A N 1
ATOM 672 C CA . PHE A 1 90 ? 12.848 4.118 0.047 1.00 95.38 90 PHE A CA 1
ATOM 673 C C . PHE A 1 90 ? 11.999 4.494 -1.168 1.00 95.38 90 PHE A C 1
ATOM 675 O O . PHE A 1 90 ? 11.981 5.638 -1.617 1.00 95.38 90 PHE A O 1
ATOM 682 N N . LEU A 1 91 ? 11.239 3.532 -1.693 1.00 92.56 91 LEU A N 1
ATOM 683 C CA . LEU A 1 91 ? 10.346 3.788 -2.819 1.00 92.56 91 LEU A CA 1
ATOM 684 C C . LEU A 1 91 ? 9.020 4.368 -2.327 1.00 92.56 91 LEU A C 1
ATOM 686 O O . LEU A 1 91 ? 8.244 3.675 -1.672 1.00 92.56 91 LEU A O 1
ATOM 690 N N . ALA A 1 92 ? 8.730 5.612 -2.700 1.00 92.81 92 ALA A N 1
ATOM 691 C CA . ALA A 1 92 ? 7.426 6.214 -2.450 1.00 92.81 92 ALA A CA 1
ATOM 692 C C . ALA A 1 92 ? 6.352 5.665 -3.417 1.00 92.81 92 ALA A C 1
ATOM 694 O O . ALA A 1 92 ? 6.645 5.448 -4.598 1.00 92.81 92 ALA A O 1
ATOM 695 N N . PRO A 1 93 ? 5.089 5.510 -2.971 1.00 97.56 93 PRO A N 1
ATOM 696 C CA . PRO A 1 93 ? 3.987 5.120 -3.849 1.00 97.56 93 PRO A CA 1
ATOM 697 C C . PRO A 1 93 ? 3.769 6.164 -4.951 1.00 97.56 93 PRO A C 1
ATOM 699 O O . PRO A 1 93 ? 3.956 7.370 -4.736 1.00 97.56 93 PRO A O 1
ATOM 702 N N . CYS A 1 94 ? 3.347 5.717 -6.136 1.00 98.31 94 CYS A N 1
ATOM 703 C CA . CYS A 1 94 ? 3.071 6.620 -7.257 1.00 98.31 94 CYS A CA 1
ATOM 704 C C . CYS A 1 94 ? 1.801 7.454 -7.008 1.00 98.31 94 CYS A C 1
ATOM 706 O O . CYS A 1 94 ? 0.958 7.089 -6.188 1.00 98.31 94 CYS A O 1
ATOM 708 N N . GLY A 1 95 ? 1.624 8.561 -7.738 1.00 98.25 95 GLY A N 1
ATOM 709 C CA . GLY A 1 95 ? 0.484 9.471 -7.536 1.00 98.25 95 GLY A CA 1
ATOM 710 C C . GLY A 1 95 ? -0.888 8.787 -7.623 1.00 98.25 95 GLY A C 1
ATOM 711 O O . GLY A 1 95 ? -1.757 9.043 -6.794 1.00 98.25 95 GLY A O 1
ATOM 712 N N . ALA A 1 96 ? -1.060 7.841 -8.553 1.00 98.31 96 ALA A N 1
ATOM 713 C CA . ALA A 1 96 ? -2.303 7.077 -8.675 1.00 98.31 96 ALA A CA 1
ATOM 714 C C . ALA A 1 96 ? -2.563 6.180 -7.451 1.00 98.31 96 ALA A C 1
ATOM 716 O O . ALA A 1 96 ? -3.696 6.088 -6.984 1.00 98.31 96 ALA A O 1
ATOM 717 N N . CYS A 1 97 ? -1.524 5.539 -6.905 1.00 98.69 97 CYS A N 1
ATOM 718 C CA . CYS A 1 97 ? -1.644 4.766 -5.670 1.00 98.69 97 CYS A CA 1
ATOM 719 C C . CYS A 1 97 ? -1.999 5.666 -4.492 1.00 98.69 97 CYS A C 1
ATOM 721 O O . CYS A 1 97 ? -2.915 5.332 -3.751 1.00 98.69 97 CYS A O 1
ATOM 723 N N . ARG A 1 98 ? -1.345 6.829 -4.364 1.00 98.50 98 ARG A N 1
ATOM 724 C CA . ARG A 1 98 ? -1.640 7.798 -3.298 1.00 98.50 98 ARG A CA 1
ATOM 725 C C . ARG A 1 98 ? -3.106 8.218 -3.306 1.00 98.50 98 ARG A C 1
ATOM 727 O O . ARG A 1 98 ? -3.725 8.242 -2.252 1.00 98.50 98 ARG A O 1
ATOM 734 N N . GLN A 1 99 ? -3.672 8.484 -4.481 1.00 98.44 99 GLN A N 1
ATOM 735 C CA . GLN A 1 99 ? -5.076 8.873 -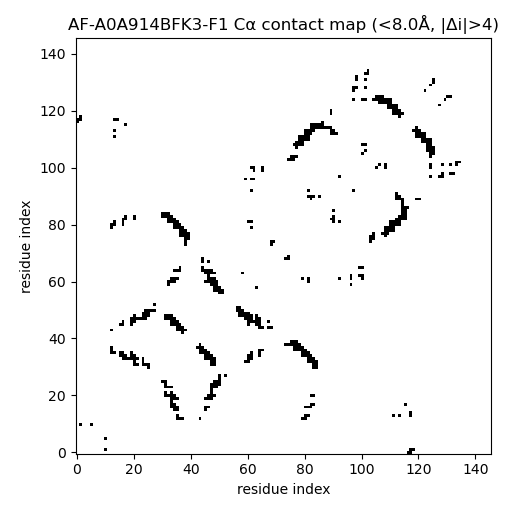4.604 1.00 98.44 99 GLN A CA 1
ATOM 736 C C . GLN A 1 99 ? -6.039 7.748 -4.180 1.00 98.44 99 GLN A C 1
ATOM 738 O O . GLN A 1 99 ? -7.003 8.004 -3.465 1.00 98.44 99 GLN A O 1
ATOM 743 N N . VAL A 1 100 ? -5.759 6.495 -4.562 1.00 98.06 100 VAL A N 1
ATOM 744 C CA . VAL A 1 100 ? -6.566 5.331 -4.141 1.00 98.06 100 VAL A CA 1
ATOM 745 C C . VAL A 1 100 ? -6.407 5.052 -2.643 1.00 98.06 100 VAL A C 1
ATOM 747 O O . VAL A 1 100 ? -7.378 4.745 -1.964 1.00 98.06 100 VAL A O 1
ATOM 750 N N . MET A 1 101 ? -5.193 5.177 -2.107 1.00 97.75 101 MET A N 1
ATOM 751 C CA . MET A 1 101 ? -4.926 5.058 -0.672 1.00 97.75 101 MET A CA 1
ATOM 752 C C . MET A 1 101 ? -5.687 6.117 0.126 1.00 97.75 101 MET A C 1
ATOM 754 O O . MET A 1 101 ? -6.246 5.799 1.171 1.00 97.75 101 MET A O 1
ATOM 758 N N . TYR A 1 102 ? -5.734 7.351 -0.377 1.00 96.88 102 TYR A N 1
ATOM 759 C CA . TYR A 1 102 ? -6.428 8.461 0.266 1.00 96.88 102 TYR A CA 1
ATOM 760 C C . TYR A 1 102 ? -7.945 8.237 0.342 1.00 96.88 102 TYR A C 1
ATOM 762 O O . TYR A 1 102 ? -8.529 8.484 1.390 1.00 96.88 102 TYR A O 1
ATOM 770 N N . GLU A 1 103 ? -8.562 7.688 -0.711 1.00 95.81 103 GLU A N 1
ATOM 771 C CA . GLU A 1 103 ? -10.007 7.389 -0.754 1.00 95.81 103 GLU A CA 1
ATOM 772 C C . GLU A 1 103 ? -10.467 6.482 0.403 1.00 95.81 103 GLU A C 1
ATOM 774 O O . GLU A 1 103 ? -11.494 6.733 1.025 1.00 95.81 103 GLU A O 1
ATOM 779 N N . PHE A 1 104 ? -9.704 5.430 0.716 1.00 94.25 104 PHE A N 1
ATOM 780 C CA . PHE A 1 104 ? -10.108 4.431 1.719 1.00 94.25 104 PHE A CA 1
ATOM 781 C C . PHE A 1 104 ? -9.409 4.580 3.076 1.00 94.25 104 PHE A C 1
ATOM 783 O O . PHE A 1 104 ? -9.899 4.107 4.101 1.00 94.25 104 PHE A O 1
ATOM 790 N N . GLY A 1 105 ? -8.223 5.181 3.089 1.00 92.75 105 GLY A N 1
ATOM 791 C CA . GLY A 1 105 ? -7.403 5.350 4.284 1.00 92.75 105 GLY A CA 1
ATOM 792 C C . GLY A 1 105 ? -7.455 6.754 4.883 1.00 92.75 105 GLY A C 1
ATOM 793 O O . GLY A 1 105 ? -7.073 6.945 6.037 1.00 92.75 105 GLY A O 1
ATOM 794 N N . GLY A 1 106 ? -7.920 7.743 4.118 1.00 94.25 106 GLY A N 1
ATOM 795 C CA . GLY A 1 106 ? -7.914 9.141 4.521 1.00 94.25 106 GLY A CA 1
ATOM 796 C C . GLY A 1 106 ? -6.510 9.679 4.818 1.00 94.25 106 GLY A C 1
ATOM 797 O O . GLY A 1 106 ? -5.486 9.144 4.389 1.00 94.25 106 GLY A O 1
ATOM 798 N N . LYS A 1 107 ? -6.471 10.770 5.586 1.00 94.56 107 LYS A N 1
ATOM 799 C CA . LYS A 1 107 ? -5.245 11.501 5.958 1.00 94.56 107 LYS A CA 1
ATOM 800 C C . LYS A 1 107 ? -4.350 10.746 6.946 1.00 94.56 107 LYS A C 1
ATOM 802 O O . LYS A 1 107 ? -3.154 11.042 7.015 1.00 94.56 107 LYS A O 1
ATOM 807 N N . ASP A 1 108 ? -4.931 9.803 7.684 1.00 93.94 108 ASP A N 1
ATOM 808 C CA . ASP A 1 108 ? -4.311 9.125 8.828 1.00 93.94 108 ASP A CA 1
ATOM 809 C C . ASP A 1 108 ? -3.863 7.694 8.520 1.00 93.94 108 ASP A C 1
ATOM 811 O O . ASP A 1 108 ? -3.347 7.010 9.400 1.00 93.94 108 ASP A O 1
ATOM 815 N N . LEU A 1 109 ? -4.028 7.230 7.277 1.00 97.44 109 LEU A N 1
ATOM 816 C CA . LEU A 1 109 ? -3.424 5.972 6.860 1.00 97.44 109 LEU A CA 1
ATOM 817 C C . LEU A 1 109 ? -1.901 6.077 6.972 1.00 97.44 109 LEU A C 1
ATOM 819 O O . LEU A 1 109 ? -1.267 6.895 6.302 1.00 97.44 109 LEU A O 1
ATOM 823 N N . GLU A 1 110 ? -1.325 5.210 7.797 1.00 97.94 110 GLU A N 1
ATOM 824 C CA . GLU A 1 110 ? 0.118 5.112 7.982 1.00 97.94 110 GLU A CA 1
ATOM 825 C C . GLU A 1 110 ? 0.740 4.270 6.864 1.00 97.94 110 GLU A C 1
ATOM 827 O O . GLU A 1 110 ? 0.312 3.144 6.593 1.00 97.94 110 GLU A O 1
ATOM 832 N N . VAL A 1 111 ? 1.776 4.800 6.218 1.00 98.50 111 VAL A N 1
ATOM 833 C CA . VAL A 1 111 ? 2.481 4.133 5.123 1.00 98.50 111 VAL A CA 1
ATOM 834 C C . VAL A 1 111 ? 3.911 3.831 5.542 1.00 98.50 111 VAL A C 1
ATOM 836 O O . VAL A 1 111 ? 4.666 4.719 5.931 1.00 98.50 111 VAL A O 1
ATOM 839 N N . TYR A 1 112 ? 4.285 2.562 5.442 1.00 98.19 112 TYR A N 1
ATOM 840 C CA . TYR A 1 112 ? 5.618 2.052 5.721 1.00 98.19 112 TYR A CA 1
ATOM 841 C C . TYR A 1 112 ? 6.325 1.780 4.396 1.00 98.19 112 TYR A C 1
ATOM 843 O O . TYR A 1 112 ? 5.988 0.839 3.679 1.00 98.19 112 TYR A O 1
ATOM 851 N N . LEU A 1 113 ? 7.307 2.609 4.065 1.00 98.06 113 LEU A N 1
ATOM 852 C CA . LEU A 1 113 ? 8.188 2.400 2.922 1.00 98.06 113 LEU A CA 1
ATOM 853 C C . LEU A 1 113 ? 9.330 1.498 3.377 1.00 98.06 113 LEU A C 1
ATOM 855 O O . LEU A 1 113 ? 9.979 1.810 4.373 1.00 98.06 113 LEU A O 1
ATOM 859 N N . THR A 1 114 ? 9.563 0.380 2.694 1.00 97.06 114 THR A N 1
ATOM 860 C CA . THR A 1 114 ? 10.473 -0.667 3.178 1.00 97.06 114 THR A CA 1
ATOM 861 C C . THR A 1 114 ? 11.572 -0.996 2.176 1.00 97.06 114 THR A C 1
ATOM 863 O O . THR A 1 114 ? 11.382 -0.951 0.956 1.00 97.06 114 THR A O 1
ATOM 866 N N . LYS A 1 115 ? 12.739 -1.361 2.709 1.00 96.62 115 LYS A N 1
ATOM 867 C CA . LYS A 1 115 ? 13.909 -1.819 1.952 1.00 96.62 115 LYS A CA 1
ATOM 868 C C . LYS A 1 115 ? 14.078 -3.340 2.055 1.00 96.62 115 LYS A C 1
ATOM 870 O O . LYS A 1 115 ? 13.538 -3.962 2.969 1.00 96.62 115 LYS A O 1
ATOM 875 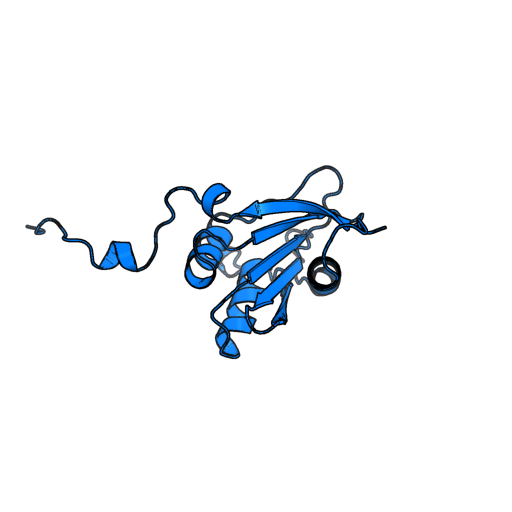N N . PRO A 1 116 ? 14.836 -3.977 1.142 1.00 95.94 116 PRO A N 1
ATOM 876 C CA . PRO A 1 116 ? 15.079 -5.422 1.164 1.00 95.94 116 PRO A CA 1
ATOM 877 C C . PRO A 1 116 ? 15.701 -5.971 2.457 1.00 95.94 116 PRO A C 1
ATOM 879 O O . PRO A 1 116 ? 15.536 -7.154 2.741 1.00 95.94 116 PRO A O 1
ATOM 882 N N . ASP A 1 117 ? 16.408 -5.144 3.228 1.00 94.81 117 ASP A N 1
ATOM 883 C CA . ASP A 1 117 ? 16.986 -5.496 4.534 1.00 94.81 117 ASP A CA 1
ATOM 884 C C . ASP A 1 117 ? 15.989 -5.368 5.706 1.00 94.81 117 ASP A C 1
ATOM 886 O O . ASP A 1 117 ? 16.357 -5.585 6.864 1.00 94.81 117 ASP A O 1
ATOM 890 N N . LEU A 1 118 ? 14.723 -5.068 5.389 1.00 93.44 118 LEU A N 1
ATOM 891 C CA . LEU A 1 118 ? 13.606 -4.828 6.305 1.00 93.44 118 LEU A CA 1
ATOM 892 C C . LEU A 1 118 ? 13.721 -3.534 7.122 1.00 93.44 118 LEU A C 1
ATOM 894 O O . LEU A 1 118 ? 12.934 -3.331 8.049 1.00 93.44 118 LEU A O 1
ATOM 898 N N . THR A 1 119 ? 14.652 -2.640 6.779 1.00 94.50 119 THR A N 1
ATOM 899 C CA . THR A 1 119 ? 14.595 -1.260 7.274 1.00 94.50 119 THR A CA 1
ATOM 900 C C . THR A 1 119 ? 13.406 -0.534 6.650 1.00 94.50 119 THR A C 1
ATOM 902 O O . THR A 1 119 ? 12.934 -0.877 5.559 1.00 94.50 119 THR A O 1
ATOM 905 N N . TRP A 1 120 ? 12.870 0.445 7.373 1.00 96.12 120 TRP A N 1
ATOM 906 C CA . TRP A 1 120 ? 11.613 1.090 7.019 1.00 96.12 120 TRP A CA 1
ATOM 907 C C . TRP A 1 120 ? 11.612 2.574 7.382 1.00 96.12 120 TRP A C 1
ATOM 909 O O . TRP A 1 120 ? 12.312 3.012 8.292 1.00 96.12 120 TRP A O 1
ATOM 919 N N . GLN A 1 121 ? 10.769 3.325 6.681 1.00 96.06 121 GLN A N 1
ATOM 920 C CA . GLN A 1 121 ? 10.389 4.692 7.006 1.00 96.06 121 GLN A CA 1
ATOM 921 C C . GLN A 1 121 ? 8.865 4.773 7.075 1.00 96.06 121 GLN A C 1
ATOM 923 O O . GLN A 1 121 ?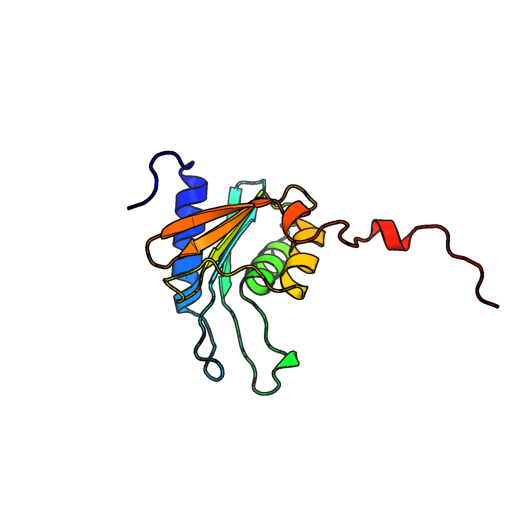 8.172 4.254 6.201 1.00 96.06 121 GLN A O 1
ATOM 928 N N . ARG A 1 122 ? 8.340 5.431 8.110 1.00 96.69 122 ARG A N 1
ATOM 929 C CA . ARG A 1 122 ? 6.903 5.666 8.277 1.00 96.69 122 ARG A CA 1
ATOM 930 C C . ARG A 1 122 ? 6.548 7.085 7.852 1.00 96.69 122 ARG A C 1
ATOM 932 O O . ARG A 1 122 ? 7.225 8.025 8.259 1.00 96.69 122 ARG A O 1
ATOM 939 N N . THR A 1 123 ? 5.478 7.233 7.084 1.00 97.12 123 THR A N 1
ATOM 940 C CA . THR A 1 123 ? 4.900 8.529 6.715 1.00 97.12 123 THR A CA 1
ATOM 941 C C . THR A 1 123 ? 3.372 8.417 6.635 1.00 97.12 123 THR A C 1
ATOM 943 O O . THR A 1 123 ? 2.858 7.413 6.132 1.00 97.12 123 THR A O 1
ATOM 946 N N . PRO A 1 124 ? 2.619 9.398 7.149 1.00 97.38 124 PRO A N 1
ATOM 947 C CA . PRO A 1 124 ? 1.170 9.424 7.023 1.00 97.38 124 PRO A CA 1
ATOM 948 C C . PRO A 1 124 ? 0.745 9.874 5.618 1.00 97.38 124 PRO A C 1
ATOM 950 O O . PRO A 1 124 ? 1.417 10.672 4.959 1.00 97.38 124 PRO A O 1
ATOM 953 N N . MET A 1 125 ? -0.437 9.447 5.171 1.00 97.12 125 MET A N 1
ATOM 954 C CA . MET A 1 125 ? -0.956 9.813 3.846 1.00 97.12 125 MET A CA 1
ATOM 955 C C . MET A 1 125 ? -1.060 11.324 3.599 1.00 97.12 125 MET A C 1
ATOM 957 O O . MET A 1 125 ? -0.865 11.760 2.465 1.00 97.12 125 MET A O 1
ATOM 961 N N . ARG A 1 126 ? -1.304 12.136 4.637 1.00 96.44 126 ARG A N 1
ATOM 962 C CA . ARG A 1 126 ? -1.324 13.609 4.531 1.00 96.44 126 ARG A CA 1
ATOM 963 C C . ARG A 1 126 ? -0.004 14.236 4.062 1.00 96.44 126 ARG A C 1
ATOM 965 O O . ARG A 1 126 ? -0.037 15.327 3.506 1.00 96.44 126 ARG A O 1
ATOM 972 N N . GLU A 1 127 ? 1.134 13.576 4.278 1.00 97.31 127 GLU A N 1
ATOM 973 C CA . GLU A 1 127 ? 2.440 14.036 3.779 1.00 97.31 127 GLU A CA 1
ATOM 974 C C . GLU A 1 127 ? 2.682 13.585 2.337 1.00 97.31 127 GLU A C 1
ATOM 976 O O . GLU A 1 127 ? 3.248 14.324 1.533 1.00 97.31 127 GLU A O 1
ATOM 981 N N . LEU A 1 128 ? 2.218 12.383 1.985 1.00 97.38 128 LEU A N 1
ATOM 982 C CA . LEU A 1 128 ? 2.351 11.845 0.632 1.00 97.38 128 LEU A CA 1
ATOM 983 C C . LEU A 1 128 ? 1.418 12.539 -0.368 1.00 97.38 128 LEU A C 1
ATOM 985 O O . LEU A 1 128 ? 1.784 12.690 -1.537 1.00 97.38 128 LEU A O 1
ATOM 989 N N . LEU A 1 129 ? 0.224 12.942 0.064 1.00 97.75 129 LEU A N 1
ATOM 990 C CA . LEU A 1 129 ? -0.768 13.633 -0.756 1.00 97.75 129 LEU A CA 1
ATOM 991 C C . LEU A 1 129 ? -1.345 14.841 0.006 1.00 97.75 129 LEU A C 1
ATOM 993 O O . LEU A 1 129 ? -2.459 14.771 0.537 1.00 97.75 129 LEU A O 1
ATOM 997 N N . PRO A 1 130 ? -0.593 15.954 0.087 1.00 96.62 130 PRO A N 1
ATOM 998 C CA . PRO A 1 130 ? -1.082 17.168 0.724 1.00 96.62 130 PRO A CA 1
ATOM 999 C C . PRO A 1 130 ? -2.291 17.711 -0.041 1.00 96.62 130 PRO A C 1
ATOM 1001 O O . PRO A 1 130 ? -2.296 17.738 -1.272 1.00 96.62 130 PRO A O 1
ATOM 1004 N N . SER A 1 131 ? -3.317 18.143 0.696 1.00 93.31 131 SER A N 1
ATOM 1005 C CA . SER A 1 131 ? -4.576 18.649 0.125 1.00 93.31 131 SER A CA 1
ATOM 1006 C C . SER A 1 131 ? -5.223 17.681 -0.879 1.00 93.31 131 SER A C 1
ATOM 1008 O O . SER A 1 131 ? -5.742 18.104 -1.911 1.00 93.31 131 SER A O 1
ATOM 1010 N N . GLY A 1 132 ? -5.169 16.377 -0.581 1.00 92.38 132 GLY A N 1
ATOM 1011 C CA . GLY A 1 132 ? -5.734 15.328 -1.425 1.00 92.38 132 GLY A CA 1
ATOM 1012 C C . GLY A 1 132 ? -7.216 15.540 -1.735 1.00 92.38 132 GLY A C 1
ATOM 1013 O O . GLY A 1 132 ? -8.012 15.864 -0.852 1.00 92.38 132 GLY A O 1
ATOM 1014 N N . PHE A 1 133 ? -7.568 15.342 -3.004 1.00 93.75 133 PHE A N 1
ATOM 1015 C CA . PHE A 1 133 ? -8.948 15.354 -3.478 1.00 93.75 133 PHE A CA 1
ATOM 1016 C C . PHE A 1 133 ? -9.689 14.111 -2.970 1.00 93.75 133 PHE A C 1
ATOM 1018 O O . PHE A 1 133 ? -9.123 13.020 -2.979 1.00 93.75 133 PHE A O 1
ATOM 1025 N N . ASP A 1 134 ? -10.950 14.249 -2.570 1.00 90.94 134 ASP A N 1
ATOM 1026 C CA . ASP A 1 134 ? -11.833 13.130 -2.225 1.00 90.94 134 ASP A CA 1
ATOM 1027 C C . ASP A 1 134 ? -13.282 13.416 -2.649 1.00 90.94 134 ASP A C 1
ATOM 1029 O O . ASP A 1 134 ? -13.600 14.471 -3.208 1.00 90.94 134 ASP A O 1
ATOM 1033 N N . GLY A 1 135 ? -14.181 12.469 -2.370 1.00 87.94 135 GLY A N 1
ATOM 1034 C CA . GLY A 1 135 ? -15.600 12.590 -2.696 1.00 87.94 135 GLY A CA 1
ATOM 1035 C C . GLY A 1 135 ? -16.300 13.818 -2.097 1.00 87.94 135 GLY A C 1
ATOM 1036 O O . GLY A 1 135 ? -17.293 14.269 -2.667 1.00 87.94 135 GLY A O 1
ATOM 1037 N N . SER A 1 136 ? -15.791 14.412 -1.009 1.00 88.94 136 SER A N 1
ATOM 1038 C CA . SER A 1 136 ? -16.385 15.624 -0.425 1.00 88.94 136 SER A CA 1
ATOM 1039 C C . SER A 1 136 ? -16.221 16.843 -1.334 1.00 88.94 136 SER A C 1
ATOM 1041 O O . SER A 1 136 ? -17.084 17.717 -1.367 1.00 88.94 136 SER A O 1
ATOM 1043 N N . ALA A 1 137 ? -15.170 16.877 -2.156 1.00 89.00 137 ALA A N 1
ATOM 1044 C CA . ALA A 1 137 ? -14.967 17.956 -3.115 1.00 89.00 137 ALA A CA 1
ATOM 1045 C C . ALA A 1 137 ? -16.018 17.946 -4.243 1.00 89.00 137 ALA A C 1
ATOM 1047 O O . ALA A 1 137 ? -16.315 18.988 -4.829 1.00 89.00 137 ALA A O 1
ATOM 1048 N N . LEU A 1 138 ? -16.618 16.786 -4.538 1.00 90.38 138 LEU A N 1
ATOM 1049 C CA . LEU A 1 138 ? -17.629 16.642 -5.592 1.00 90.38 138 LEU A CA 1
ATOM 1050 C C . LEU A 1 138 ? -18.970 17.297 -5.239 1.00 90.38 138 LEU A C 1
ATOM 1052 O O . LEU A 1 138 ? -19.740 17.617 -6.154 1.00 90.38 138 LEU A O 1
ATOM 1056 N N . THR A 1 139 ? -19.238 17.492 -3.944 1.00 92.00 139 THR A N 1
ATOM 1057 C CA . THR A 1 139 ? -20.486 18.056 -3.409 1.00 92.00 139 THR A CA 1
ATOM 1058 C C . THR A 1 139 ? -20.387 19.547 -3.083 1.00 92.00 139 THR A C 1
ATOM 1060 O O . THR A 1 139 ? -21.385 20.151 -2.690 1.00 92.00 139 THR A O 1
ATOM 1063 N N . LEU A 1 140 ? -19.214 20.161 -3.274 1.00 90.62 140 LEU A N 1
ATOM 1064 C CA . LEU A 1 140 ? -19.032 21.601 -3.112 1.00 90.62 140 LEU A CA 1
ATOM 1065 C C . LEU A 1 140 ? -19.884 22.381 -4.120 1.00 90.62 140 LEU A C 1
ATOM 1067 O O . LEU A 1 140 ? -20.124 21.932 -5.245 1.00 90.62 140 LEU A O 1
ATOM 1071 N N . SER A 1 141 ? -20.319 23.577 -3.721 1.00 92.25 141 SER A N 1
ATOM 1072 C CA . SER A 1 141 ? -21.042 24.494 -4.601 1.00 92.25 141 SER A CA 1
ATOM 1073 C C . SER A 1 141 ? -20.189 24.841 -5.821 1.00 92.25 141 SER A C 1
ATOM 1075 O O . SER A 1 141 ? -19.053 25.298 -5.676 1.00 92.25 141 SER A O 1
ATOM 1077 N N . LYS A 1 142 ? -20.748 24.647 -7.016 1.00 90.31 142 LYS A N 1
ATOM 1078 C CA . LYS A 1 142 ? -20.094 24.949 -8.294 1.00 90.31 142 LYS A CA 1
ATOM 1079 C C . LYS A 1 142 ? -20.634 26.265 -8.832 1.00 90.31 142 LYS A C 1
ATOM 1081 O O . LYS A 1 142 ? -21.805 26.584 -8.632 1.00 90.31 142 LYS A O 1
ATOM 1086 N N . VAL A 1 143 ? -19.781 27.013 -9.522 1.00 91.44 143 VAL A N 1
ATOM 1087 C CA . VAL A 1 143 ? -20.233 28.151 -10.327 1.00 91.44 143 VAL A CA 1
ATOM 1088 C C . VAL A 1 143 ? -21.181 27.615 -11.405 1.00 91.44 143 VAL A C 1
ATOM 1090 O O . VAL A 1 143 ? -20.941 26.532 -11.945 1.00 91.44 143 VAL A O 1
ATOM 1093 N N . ALA A 1 144 ? -22.268 28.337 -11.683 1.00 82.25 144 ALA A N 1
ATOM 1094 C CA . ALA A 1 144 ? -23.155 27.996 -12.789 1.00 82.25 144 ALA A CA 1
ATOM 1095 C C . ALA A 1 144 ? -22.359 28.022 -14.102 1.00 82.25 144 ALA A C 1
ATOM 1097 O O . ALA A 1 144 ? -21.635 28.977 -14.372 1.00 82.25 144 ALA A O 1
ATOM 1098 N N . THR A 1 145 ? -22.466 26.958 -14.891 1.00 77.88 145 THR A N 1
ATOM 1099 C CA . THR A 1 145 ? -21.949 26.930 -16.261 1.00 77.88 145 THR A CA 1
ATOM 1100 C C . THR A 1 145 ? -22.961 27.617 -17.168 1.00 77.88 145 THR A C 1
ATOM 1102 O O . THR A 1 145 ? -24.126 27.215 -17.153 1.00 77.88 145 THR A O 1
ATOM 1105 N N . GLU A 1 146 ? -22.530 28.648 -17.898 1.00 67.25 146 GLU A N 1
ATOM 1106 C CA . GLU A 1 146 ? -23.311 29.259 -18.987 1.00 67.25 146 GLU A CA 1
ATOM 1107 C C . GLU A 1 146 ? -23.551 28.274 -20.139 1.00 67.25 146 GLU A C 1
ATOM 1109 O O . GLU A 1 146 ? -22.662 27.421 -20.387 1.00 67.25 146 GLU A O 1
#

Radius of gyration: 16.03 Å; Cα contacts (8 Å, |Δi|>4): 301; chains: 1; bounding box: 43×42×42 Å

Solvent-accessible surface area (backbone atoms only — not comparable to full-atom values): 8013 Å² total; per-residue (Å²): 117,72,68,85,86,55,57,69,70,56,54,51,30,47,52,43,4,60,56,29,23,76,73,32,44,33,91,83,79,69,65,44,27,7,6,14,33,33,32,68,89,70,50,77,29,58,13,26,22,38,62,45,96,58,63,87,74,37,42,51,12,57,51,42,13,49,54,51,34,43,75,74,74,47,64,53,46,45,35,34,19,34,28,43,80,51,71,94,55,69,62,75,78,53,74,70,43,49,51,57,47,36,72,46,27,40,57,73,18,34,34,34,25,26,27,74,74,62,51,70,46,80,47,42,35,43,76,80,41,66,88,62,86,52,79,71,66,76,73,53,91,70,81,83,81,129

Sequence (146 aa):
MGDASLPAEIQKLIEKCHEAKKNAHCPYSKFRVGASLLTKDGKMYSGCNVENASYTLGLCAERCAIFKAVSEGHKEFKAMAVGCDVKDDFLAPCGACRQVMYEFGGKDLEVYLTKPDLTWQRTPMRELLPSGFDGSALTLSKVATE